Protein AF-A0A4Q5TLK4-F1 (afdb_monomer)

Secondary structure (DSSP, 8-state):
-----PPPTT--SPPPTT------TT--GGG-EEE---EEEEEEEEE--TT-SSPEEEEEEEEEEEEEETT---EEEEEE-TTSSSSEEEE-HHHHHHHHHHHHHHH--

Solvent-accessible surface area (backbone atoms only — not comparable to full-atom values): 6751 Å² total; per-residue (Å²): 134,85,75,77,74,69,79,27,88,86,60,86,66,82,80,57,95,62,45,67,62,88,75,54,75,82,57,51,84,90,68,48,46,43,28,29,75,75,40,80,41,83,44,75,46,69,49,71,53,92,95,49,96,60,58,45,83,42,81,49,51,33,35,38,32,41,37,28,44,67,97,48,89,67,51,34,32,40,40,22,41,84,84,68,82,61,78,62,47,82,27,45,63,70,55,46,52,53,49,52,53,56,54,49,62,66,68,80,107

Radius of gyration: 17.62 Å; Cα contacts (8 Å, |Δi|>4): 159; chains: 1; bounding box: 31×36×52 Å

Structure (mmCIF, N/CA/C/O backbone):
data_AF-A0A4Q5TLK4-F1
#
_entry.id   AF-A0A4Q5TLK4-F1
#
loop_
_atom_site.group_PDB
_atom_site.id
_atom_site.type_symbol
_atom_site.label_atom_id
_atom_site.label_alt_id
_atom_site.label_comp_id
_atom_site.label_asym_id
_atom_site.label_entity_id
_atom_site.label_seq_id
_atom_site.pdbx_PDB_ins_code
_atom_site.Cartn_x
_atom_site.Cartn_y
_atom_site.Cartn_z
_atom_site.occupancy
_atom_site.B_iso_or_equiv
_atom_site.auth_seq_id
_atom_site.auth_comp_id
_atom_site.auth_asym_id
_atom_site.auth_atom_id
_atom_site.pdbx_PDB_model_num
ATOM 1 N N . MET A 1 1 ? -7.543 -16.396 -24.791 1.00 38.81 1 MET A N 1
ATOM 2 C CA . MET A 1 1 ? -6.876 -15.359 -25.601 1.00 38.81 1 MET A CA 1
ATOM 3 C C . MET A 1 1 ? -5.890 -14.696 -24.664 1.00 38.81 1 MET A C 1
ATOM 5 O O . MET A 1 1 ? -6.262 -13.752 -23.983 1.00 38.81 1 MET A O 1
ATOM 9 N N . ASP A 1 2 ? -4.699 -15.279 -24.539 1.00 41.19 2 ASP A N 1
ATOM 10 C CA . ASP A 1 2 ? -3.652 -14.751 -23.665 1.00 41.19 2 ASP A CA 1
ATOM 11 C C . ASP A 1 2 ? -2.995 -13.580 -24.385 1.00 41.19 2 ASP A C 1
ATOM 13 O O . ASP A 1 2 ? -2.154 -13.751 -25.266 1.00 41.19 2 ASP A O 1
ATOM 17 N N . GLY A 1 3 ? -3.465 -12.376 -24.066 1.00 43.22 3 GLY A N 1
ATOM 18 C CA . GLY A 1 3 ? -2.716 -11.166 -24.346 1.00 43.22 3 GLY A CA 1
ATOM 19 C C . GLY A 1 3 ? -1.515 -11.162 -23.417 1.00 43.22 3 GLY A C 1
ATOM 20 O O . GLY A 1 3 ? -1.614 -10.661 -22.300 1.00 43.22 3 GLY A O 1
ATOM 21 N N . ASP A 1 4 ? -0.416 -11.764 -23.861 1.00 51.56 4 ASP A N 1
ATOM 22 C CA . ASP A 1 4 ? 0.901 -11.549 -23.278 1.00 51.56 4 ASP A CA 1
ATOM 23 C C . A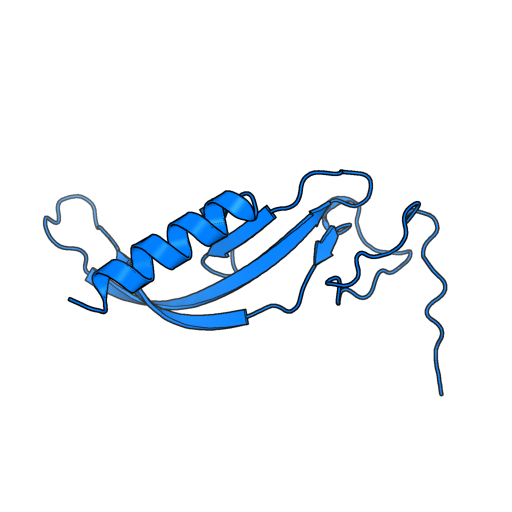SP A 1 4 ? 1.179 -10.048 -23.416 1.00 51.56 4 ASP A C 1
ATOM 25 O O . ASP A 1 4 ? 1.493 -9.545 -24.499 1.00 51.56 4 ASP A O 1
ATOM 29 N N . HIS A 1 5 ? 0.876 -9.289 -22.360 1.00 63.62 5 HIS A N 1
ATOM 30 C CA . HIS A 1 5 ? 1.109 -7.855 -22.340 1.00 63.62 5 HIS A CA 1
ATOM 31 C C . HIS A 1 5 ? 2.623 -7.695 -22.342 1.00 63.62 5 HIS A C 1
ATOM 33 O O . HIS A 1 5 ? 3.273 -7.867 -21.312 1.00 63.62 5 HIS A O 1
ATOM 39 N N . ALA A 1 6 ? 3.183 -7.452 -23.530 1.00 78.81 6 ALA A N 1
ATOM 40 C CA . ALA A 1 6 ? 4.616 -7.323 -23.718 1.00 78.81 6 ALA A CA 1
ATOM 41 C C . ALA A 1 6 ? 5.178 -6.347 -22.678 1.00 78.81 6 ALA A C 1
ATOM 43 O O . ALA A 1 6 ? 4.683 -5.227 -22.538 1.00 78.81 6 ALA A O 1
ATOM 44 N N . ARG A 1 7 ? 6.199 -6.799 -21.940 1.00 86.62 7 ARG A N 1
ATOM 45 C CA . ARG A 1 7 ? 6.833 -6.018 -20.876 1.00 86.62 7 ARG A CA 1
ATOM 46 C C . ARG A 1 7 ? 7.193 -4.615 -21.393 1.00 86.62 7 ARG A C 1
ATOM 48 O O . ARG A 1 7 ? 7.889 -4.533 -22.412 1.00 86.62 7 ARG A O 1
ATOM 55 N N . PRO A 1 8 ? 6.787 -3.536 -20.700 1.00 94.62 8 PRO A N 1
ATOM 56 C CA . PRO A 1 8 ? 7.088 -2.186 -21.150 1.00 94.62 8 PRO A CA 1
ATOM 57 C C . PRO A 1 8 ? 8.591 -1.897 -21.113 1.00 94.62 8 PRO A C 1
ATOM 59 O O . PRO A 1 8 ? 9.337 -2.443 -20.297 1.00 94.62 8 PRO A O 1
ATOM 62 N N . ARG A 1 9 ? 9.050 -1.007 -21.994 1.00 94.19 9 ARG A N 1
ATOM 63 C CA . ARG A 1 9 ? 10.477 -0.707 -22.202 1.00 94.19 9 ARG A CA 1
ATOM 64 C C . ARG A 1 9 ? 11.138 -0.038 -21.006 1.00 94.19 9 ARG A C 1
ATOM 66 O O . ARG A 1 9 ? 12.351 -0.147 -20.861 1.00 94.19 9 ARG A O 1
ATOM 73 N N . TRP A 1 10 ? 10.357 0.644 -20.175 1.00 95.31 10 TRP A N 1
ATOM 74 C CA . TRP A 1 10 ? 10.835 1.288 -18.955 1.00 95.31 10 TRP A CA 1
ATOM 75 C C . TRP A 1 10 ? 11.021 0.303 -17.788 1.00 95.31 10 TRP A C 1
ATOM 77 O O . TRP A 1 10 ? 11.685 0.643 -16.810 1.00 95.31 10 TRP A O 1
ATOM 87 N N . LEU A 1 11 ? 10.460 -0.913 -17.863 1.00 95.75 11 LEU A N 1
ATOM 88 C CA . LEU A 1 11 ? 10.568 -1.913 -16.800 1.00 95.75 11 LEU A CA 1
ATOM 89 C C . LEU A 1 11 ? 11.810 -2.788 -17.011 1.00 95.75 11 LEU A C 1
ATOM 91 O O . LEU A 1 11 ? 11.790 -3.800 -17.718 1.00 95.75 11 LEU A O 1
ATOM 95 N N . HIS A 1 12 ? 12.916 -2.382 -16.390 1.00 93.50 12 HIS A N 1
ATOM 96 C CA . HIS A 1 12 ? 14.221 -3.018 -16.583 1.00 93.50 12 HIS A CA 1
ATOM 97 C C . HIS A 1 12 ? 14.460 -4.245 -15.689 1.00 93.50 12 HIS A C 1
ATOM 99 O O . HIS A 1 12 ? 15.277 -5.097 -16.042 1.00 93.50 12 HIS A O 1
ATOM 105 N N . GLU A 1 13 ? 13.715 -4.397 -14.594 1.00 94.38 13 GLU A N 1
ATOM 106 C CA . GLU A 1 13 ? 13.761 -5.567 -13.709 1.00 94.38 13 GLU A CA 1
ATOM 107 C C . GLU A 1 13 ? 12.582 -6.537 -13.933 1.00 94.38 13 GLU A C 1
ATOM 109 O O . GLU A 1 13 ? 11.566 -6.160 -14.524 1.00 94.38 13 GLU A O 1
ATOM 114 N N . PRO A 1 14 ? 12.674 -7.795 -13.467 1.00 94.06 14 PRO A N 1
ATOM 115 C CA . PRO A 1 14 ? 11.498 -8.645 -13.334 1.00 94.06 14 PRO A CA 1
ATOM 116 C C . PRO A 1 14 ? 10.571 -8.141 -12.219 1.00 94.06 14 PRO A C 1
ATOM 118 O O . PRO A 1 14 ? 11.024 -7.609 -11.199 1.00 94.06 14 PRO A O 1
ATOM 121 N N . CYS A 1 15 ? 9.270 -8.382 -12.379 1.00 95.56 15 CYS A N 1
ATOM 122 C CA . CYS A 1 15 ? 8.307 -8.190 -11.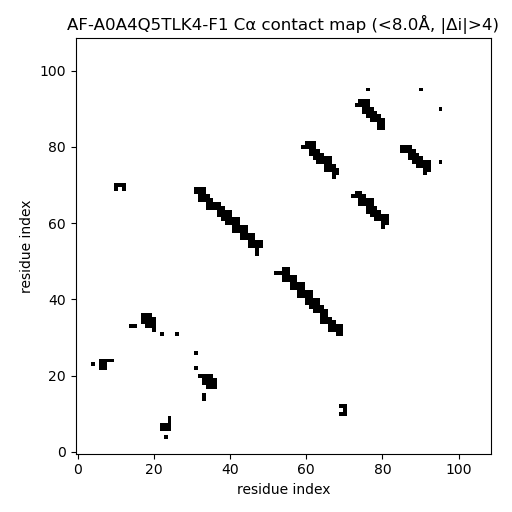301 1.00 95.56 15 CYS A CA 1
ATOM 123 C C . CYS A 1 15 ? 8.664 -9.100 -10.111 1.00 95.56 15 CYS A C 1
ATOM 125 O O . CYS A 1 15 ? 8.915 -10.296 -10.306 1.00 95.56 15 CYS A O 1
ATOM 127 N N . PRO A 1 16 ? 8.685 -8.576 -8.873 1.00 95.75 16 PRO A N 1
ATOM 128 C CA . PRO A 1 16 ? 8.725 -9.409 -7.680 1.00 95.75 16 PRO A CA 1
ATOM 129 C C . PRO A 1 16 ? 7.566 -10.405 -7.674 1.00 95.75 16 PRO A C 1
ATOM 131 O O . PRO A 1 16 ? 6.482 -10.095 -8.159 1.00 95.75 16 PRO A O 1
ATOM 134 N N . SER A 1 17 ? 7.748 -11.566 -7.043 1.00 95.44 17 SER A N 1
ATOM 135 C CA . SER A 1 17 ? 6.711 -12.611 -6.974 1.00 95.44 17 SER A CA 1
ATOM 136 C C . SER A 1 17 ? 5.413 -12.177 -6.287 1.00 95.44 17 SER A C 1
ATOM 138 O O . SER A 1 17 ? 4.398 -12.854 -6.409 1.00 95.44 17 SER A O 1
ATOM 140 N N . TRP A 1 18 ? 5.453 -11.077 -5.536 1.00 96.19 18 TRP A N 1
ATOM 141 C CA . TRP A 1 18 ? 4.300 -10.493 -4.865 1.00 96.19 18 TRP A CA 1
ATOM 142 C C . TRP A 1 18 ? 3.582 -9.428 -5.700 1.00 96.19 18 TRP A C 1
ATOM 144 O O . TRP A 1 18 ? 2.512 -9.003 -5.285 1.00 96.19 18 TRP A O 1
ATOM 154 N N . CYS A 1 19 ? 4.159 -8.969 -6.816 1.00 97.31 19 CYS A N 1
ATOM 155 C CA . CYS A 1 19 ? 3.577 -7.920 -7.649 1.00 97.31 19 CYS A CA 1
ATOM 156 C C . CYS A 1 19 ? 2.378 -8.460 -8.441 1.00 97.31 19 CYS A C 1
ATOM 158 O O . CYS A 1 19 ? 2.470 -9.496 -9.097 1.00 97.31 19 CYS A O 1
ATOM 160 N N . THR A 1 20 ? 1.263 -7.738 -8.380 1.00 96.31 20 THR A N 1
ATOM 161 C CA . THR A 1 20 ? 0.008 -8.015 -9.087 1.00 96.31 20 THR A CA 1
ATOM 162 C C . THR A 1 20 ? -0.392 -6.888 -10.044 1.00 96.31 20 THR A C 1
ATOM 164 O O . THR A 1 20 ? -1.436 -6.981 -10.689 1.00 96.31 20 THR A O 1
ATOM 167 N N . SER A 1 21 ? 0.413 -5.825 -10.147 1.00 93.56 21 SER A N 1
ATOM 168 C CA . SER A 1 21 ? 0.182 -4.715 -11.076 1.00 93.56 21 SER A CA 1
ATOM 169 C C . SER A 1 21 ? 0.255 -5.158 -12.533 1.00 93.56 21 SER A C 1
ATOM 171 O O . SER A 1 21 ? 1.112 -5.949 -12.926 1.00 93.56 21 SER A O 1
ATOM 173 N N . THR A 1 22 ? -0.601 -4.568 -13.369 1.00 93.50 22 THR A N 1
ATOM 174 C CA . THR A 1 22 ? -0.428 -4.613 -14.825 1.00 93.50 22 THR A CA 1
ATOM 175 C C . THR A 1 22 ? 0.392 -3.406 -15.253 1.00 93.50 22 THR A C 1
ATOM 177 O O . THR A 1 22 ? -0.103 -2.288 -15.192 1.00 93.50 22 THR A O 1
ATOM 180 N N . HIS A 1 23 ? 1.625 -3.633 -15.696 1.00 95.00 23 HIS A N 1
ATOM 181 C CA . HIS A 1 23 ? 2.498 -2.570 -16.190 1.00 95.00 23 HIS A CA 1
ATOM 182 C C . HIS A 1 23 ? 2.268 -2.325 -17.679 1.00 95.00 23 HIS A C 1
ATOM 184 O O . HIS A 1 23 ? 2.320 -3.263 -18.481 1.00 95.00 23 HIS A O 1
ATOM 190 N N . ARG A 1 24 ? 2.054 -1.068 -18.060 1.00 94.50 24 ARG A N 1
ATOM 191 C CA . ARG A 1 24 ? 1.791 -0.663 -19.441 1.00 94.50 24 ARG A CA 1
ATOM 192 C C . ARG A 1 24 ? 2.854 0.307 -19.939 1.00 94.50 24 ARG A C 1
ATOM 194 O O . ARG A 1 24 ? 3.474 1.050 -19.184 1.00 94.50 24 ARG A O 1
ATOM 201 N N . GL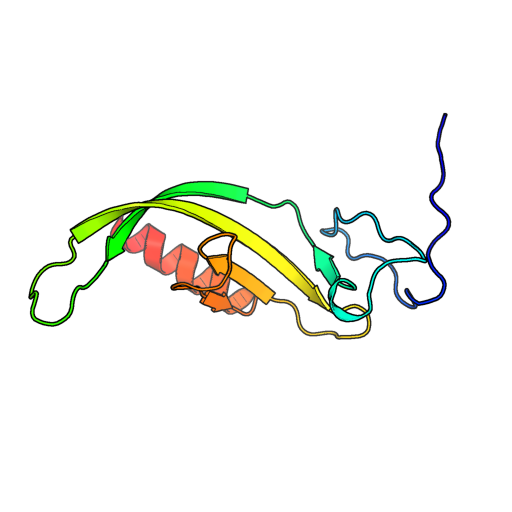U A 1 25 ? 3.085 0.310 -21.249 1.00 94.44 25 GLU A N 1
ATOM 202 C CA . GLU A 1 25 ? 4.067 1.213 -21.867 1.00 94.44 25 GLU A CA 1
ATOM 203 C C . GLU A 1 25 ? 3.716 2.693 -21.626 1.00 94.44 25 GLU A C 1
ATOM 205 O O . GLU A 1 25 ? 4.622 3.516 -21.506 1.00 94.44 25 GLU A O 1
ATOM 210 N N . ASP A 1 26 ? 2.422 3.009 -21.523 1.00 95.00 26 ASP A N 1
ATOM 211 C CA . ASP A 1 26 ? 1.865 4.348 -21.334 1.00 95.00 26 ASP A CA 1
ATOM 212 C C . ASP A 1 26 ? 1.724 4.789 -19.866 1.00 95.00 26 ASP A C 1
ATOM 214 O O . ASP A 1 26 ? 1.286 5.915 -19.629 1.00 95.00 26 ASP A O 1
ATOM 218 N N . ASP A 1 27 ? 2.150 3.969 -18.896 1.00 94.25 27 ASP A N 1
ATOM 219 C CA . ASP A 1 27 ? 2.141 4.350 -17.480 1.00 94.25 27 ASP A CA 1
ATOM 220 C C . ASP A 1 27 ? 2.994 5.612 -17.247 1.00 94.25 27 ASP A C 1
ATOM 222 O O . ASP A 1 27 ? 4.177 5.701 -17.641 1.00 94.25 27 ASP A O 1
ATOM 226 N N . ALA A 1 28 ? 2.388 6.595 -16.576 1.00 95.06 28 ALA A N 1
ATOM 227 C CA . ALA A 1 28 ? 3.056 7.829 -16.195 1.00 95.06 28 ALA A CA 1
ATOM 228 C C . ALA A 1 28 ? 4.226 7.524 -15.239 1.00 95.06 28 ALA A C 1
ATOM 230 O O . ALA A 1 28 ? 4.153 6.563 -14.474 1.00 95.06 28 ALA A O 1
ATOM 231 N N . PRO A 1 29 ? 5.334 8.288 -15.267 1.00 94.44 29 PRO A N 1
ATOM 232 C CA . PRO A 1 29 ? 6.498 8.018 -14.419 1.00 94.44 29 PRO A CA 1
ATOM 233 C C . PRO A 1 29 ? 6.206 7.888 -12.915 1.00 94.44 29 PRO A C 1
ATOM 235 O O . PRO A 1 29 ? 6.919 7.161 -12.221 1.00 94.44 29 PRO A O 1
ATOM 238 N N . GLU A 1 30 ? 5.196 8.592 -12.414 1.00 92.12 30 GLU A N 1
ATOM 239 C CA . GLU A 1 30 ? 4.710 8.534 -11.034 1.00 92.12 30 GLU A CA 1
ATOM 240 C C . GLU A 1 30 ? 3.968 7.233 -10.686 1.00 92.12 30 GLU A C 1
ATOM 242 O O . GLU A 1 30 ? 4.044 6.804 -9.538 1.00 92.12 30 GLU A O 1
ATOM 247 N N . ASP A 1 31 ? 3.351 6.573 -11.669 1.00 92.19 31 ASP A N 1
ATOM 248 C CA . ASP A 1 31 ? 2.565 5.339 -11.503 1.00 92.19 31 ASP A CA 1
ATOM 249 C C . ASP A 1 31 ? 3.406 4.067 -11.727 1.00 92.19 31 ASP A C 1
ATOM 251 O O . ASP A 1 31 ? 2.906 2.941 -11.734 1.00 92.19 31 ASP A O 1
ATOM 255 N N . ARG A 1 32 ? 4.717 4.224 -11.948 1.00 95.56 32 ARG A N 1
ATOM 256 C CA . ARG A 1 32 ? 5.644 3.108 -12.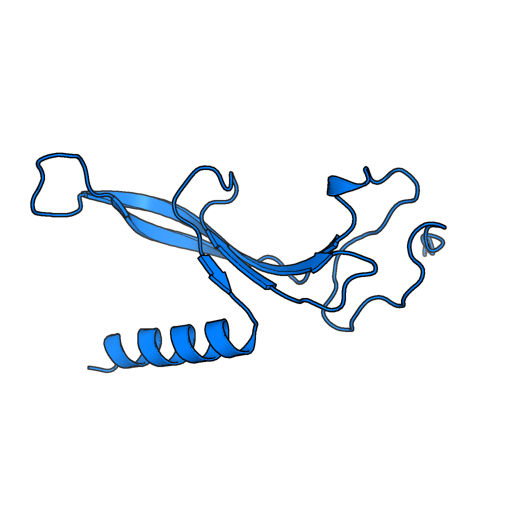183 1.00 95.56 32 ARG A CA 1
ATOM 257 C C . ARG A 1 32 ? 6.099 2.500 -10.867 1.00 95.56 32 ARG A C 1
ATOM 259 O O . ARG A 1 32 ? 7.221 2.726 -10.396 1.00 95.56 32 ARG A O 1
ATOM 266 N N . HIS A 1 33 ? 5.232 1.683 -10.290 1.00 96.12 33 HIS A N 1
ATOM 267 C CA . HIS A 1 33 ? 5.512 0.906 -9.091 1.00 96.12 33 HIS A CA 1
ATOM 268 C C . HIS A 1 33 ? 5.015 -0.529 -9.221 1.00 96.12 33 HIS A C 1
ATOM 270 O O . HIS A 1 33 ? 3.977 -0.820 -9.812 1.00 96.12 33 HIS A O 1
ATOM 276 N N . HIS A 1 34 ? 5.760 -1.444 -8.611 1.00 97.38 34 HIS A N 1
ATOM 277 C CA . HIS A 1 34 ? 5.261 -2.767 -8.270 1.00 97.38 34 HIS A CA 1
ATOM 278 C C . HIS A 1 34 ? 4.281 -2.619 -7.113 1.00 97.38 34 HIS A C 1
ATOM 280 O O . HIS A 1 34 ? 4.619 -2.013 -6.093 1.00 97.38 34 HIS A O 1
ATOM 286 N N . GLU A 1 35 ? 3.098 -3.202 -7.248 1.00 96.88 35 GLU A N 1
ATOM 287 C CA . GLU A 1 35 ? 2.068 -3.217 -6.215 1.00 96.88 35 GLU A CA 1
ATOM 288 C C . GLU A 1 35 ? 1.660 -4.657 -5.933 1.00 96.88 35 GLU A C 1
ATOM 290 O O . GLU A 1 35 ? 1.466 -5.443 -6.859 1.00 96.88 35 GLU A O 1
ATOM 295 N N . GLY A 1 36 ? 1.577 -5.028 -4.657 1.00 97.44 36 GLY A N 1
ATOM 296 C CA . GLY A 1 36 ? 1.000 -6.307 -4.260 1.00 97.44 36 GLY A CA 1
ATOM 297 C C . GLY A 1 36 ? -0.522 -6.272 -4.247 1.00 97.44 36 GLY A C 1
ATOM 298 O O . GLY A 1 36 ? -1.130 -5.246 -4.528 1.00 97.44 36 GLY A O 1
ATOM 299 N N . THR A 1 37 ? -1.145 -7.382 -3.856 1.00 97.06 37 THR A N 1
ATOM 300 C CA . THR A 1 37 ? -2.604 -7.437 -3.718 1.00 97.06 37 THR A CA 1
ATOM 301 C C . THR A 1 37 ? -3.092 -6.362 -2.736 1.00 97.06 37 THR A C 1
ATOM 303 O O . THR A 1 37 ? -2.713 -6.410 -1.560 1.00 97.06 37 THR A O 1
ATOM 306 N N . PRO A 1 38 ? -3.935 -5.409 -3.170 1.00 95.69 38 PRO A N 1
ATOM 307 C CA . PRO A 1 38 ? -4.476 -4.399 -2.277 1.00 95.69 38 PRO A CA 1
ATOM 308 C C . PRO A 1 38 ? -5.532 -5.018 -1.357 1.00 95.69 38 PRO A C 1
ATOM 310 O O . PRO A 1 38 ? -6.433 -5.735 -1.801 1.00 95.69 38 PRO A O 1
ATOM 313 N N . HIS A 1 39 ? -5.447 -4.713 -0.065 1.00 96.56 39 HIS A N 1
ATOM 314 C CA . HIS A 1 39 ? -6.456 -5.086 0.920 1.00 96.56 39 HIS A CA 1
ATOM 315 C C . HIS A 1 39 ? -7.195 -3.841 1.402 1.00 96.56 39 HIS A C 1
ATOM 317 O O . HIS A 1 39 ? -6.609 -3.000 2.079 1.00 96.56 39 HIS A O 1
ATOM 323 N N . TYR A 1 40 ? -8.484 -3.746 1.080 1.00 95.56 40 TYR A N 1
ATOM 324 C CA . TYR A 1 40 ? -9.375 -2.707 1.594 1.00 95.56 40 TYR A CA 1
ATOM 325 C C . TYR A 1 40 ? -10.092 -3.229 2.837 1.00 95.56 40 TYR A C 1
ATOM 327 O O . TYR A 1 40 ? -10.793 -4.240 2.782 1.00 95.56 40 TYR A O 1
ATOM 335 N N . LEU A 1 41 ? -9.874 -2.563 3.966 1.00 95.25 41 LEU A N 1
ATOM 336 C CA . LEU A 1 41 ? -10.365 -2.975 5.273 1.00 95.25 41 LEU A CA 1
ATOM 337 C C . LEU A 1 41 ? -11.326 -1.914 5.818 1.00 95.25 41 LEU A C 1
ATOM 339 O O . LEU A 1 41 ? -10.863 -0.814 6.132 1.00 95.25 41 LEU A O 1
ATOM 343 N N . PRO A 1 42 ? -12.623 -2.224 5.994 1.00 95.50 42 PRO A N 1
ATOM 344 C CA . PRO A 1 42 ? -13.534 -1.315 6.672 1.00 95.50 42 PRO A CA 1
ATOM 345 C C . PRO A 1 42 ? -13.150 -1.217 8.148 1.00 95.50 42 PRO A C 1
ATOM 347 O O . PRO A 1 42 ? -13.045 -2.226 8.850 1.00 95.50 42 PRO A O 1
ATOM 350 N N . VAL A 1 43 ? -12.935 0.003 8.635 1.00 93.81 43 VAL A N 1
ATOM 351 C CA . VAL A 1 43 ? -12.493 0.269 10.008 1.00 93.81 43 VAL A CA 1
ATOM 352 C C . VAL A 1 43 ? -13.224 1.456 10.627 1.00 93.81 43 VAL A C 1
ATOM 354 O O . VAL A 1 43 ? -13.802 2.305 9.948 1.00 93.81 43 VAL A O 1
ATOM 357 N N . VAL A 1 44 ? -13.133 1.550 11.954 1.00 93.31 44 VAL A N 1
ATOM 358 C CA . VAL A 1 44 ? -13.495 2.752 12.707 1.00 93.31 44 VAL A CA 1
ATOM 359 C C . VAL A 1 44 ? -12.217 3.374 13.257 1.00 93.31 44 VAL A C 1
ATOM 361 O O . VAL A 1 44 ? -11.575 2.805 14.139 1.00 93.31 44 VAL A O 1
ATOM 364 N N . ILE A 1 45 ? -11.846 4.545 12.743 1.00 89.62 45 ILE A N 1
ATOM 365 C CA . ILE A 1 45 ? -10.677 5.303 13.203 1.00 89.62 45 ILE A CA 1
ATOM 366 C C . ILE A 1 45 ? -11.079 6.379 14.211 1.00 89.62 45 ILE A C 1
ATOM 368 O O . ILE A 1 45 ? -12.193 6.904 14.187 1.00 89.62 45 ILE A O 1
ATOM 372 N N . GLY A 1 46 ? -10.153 6.726 15.104 1.00 88.81 46 GLY A N 1
ATOM 373 C CA . GLY A 1 46 ? -10.326 7.815 16.057 1.00 88.81 46 GLY A CA 1
ATOM 374 C C . GLY A 1 46 ? -9.743 9.125 15.534 1.00 88.81 46 GLY A C 1
ATOM 375 O O . GLY A 1 46 ? -8.531 9.321 15.593 1.00 88.81 46 GLY A O 1
ATOM 376 N N . VAL A 1 47 ? -10.588 10.055 15.093 1.00 85.75 47 VAL A N 1
ATOM 377 C CA . VAL A 1 47 ? -10.150 11.377 14.620 1.00 85.75 47 VAL A CA 1
ATOM 378 C C . VAL A 1 47 ? -10.118 12.356 15.790 1.00 85.75 47 VAL A C 1
ATOM 380 O O . VAL A 1 47 ? -11.094 12.507 16.529 1.00 85.75 47 VAL A O 1
ATOM 383 N N . ARG A 1 48 ? -8.978 13.025 15.988 1.00 81.62 48 ARG A N 1
ATOM 384 C CA . ARG A 1 48 ? -8.834 14.075 17.003 1.00 81.62 48 ARG A CA 1
ATOM 385 C C . ARG A 1 48 ? -9.140 15.433 16.387 1.00 81.62 48 ARG A C 1
ATOM 387 O O . ARG A 1 48 ? -8.384 15.925 15.557 1.00 81.62 48 ARG A O 1
ATOM 394 N N . GLU A 1 49 ? -10.229 16.043 16.830 1.00 79.44 49 GLU A N 1
ATOM 395 C CA . GLU A 1 49 ? -10.516 17.453 16.566 1.00 79.44 49 GLU A CA 1
ATOM 396 C C . GLU A 1 49 ? -9.697 18.334 17.517 1.00 79.44 49 GLU A C 1
ATOM 398 O O . GLU A 1 49 ? -9.461 17.966 18.675 1.00 79.44 49 GLU A O 1
ATOM 403 N N . GLN A 1 50 ? -9.267 19.508 17.045 1.00 80.31 50 GLN A N 1
ATOM 404 C CA . GLN A 1 50 ? -8.582 20.475 17.904 1.00 80.31 50 GLN A CA 1
ATOM 405 C C . GLN A 1 50 ? -9.472 20.836 19.103 1.00 80.31 50 GLN A C 1
ATOM 407 O O . GLN A 1 50 ? -10.650 21.143 18.945 1.00 80.31 50 GLN A O 1
ATOM 412 N N . GLY A 1 51 ? -8.904 20.778 20.310 1.00 79.50 51 GLY A N 1
ATOM 413 C CA . GLY A 1 51 ? -9.621 21.074 21.554 1.00 79.50 51 GLY A CA 1
ATOM 414 C C . GLY A 1 51 ? -10.419 19.909 22.155 1.00 79.50 51 GLY A C 1
ATOM 415 O O . GLY A 1 51 ? -10.957 20.067 23.247 1.00 79.50 51 GLY A O 1
ATOM 416 N N . SER A 1 52 ? -10.468 18.731 21.516 1.00 79.69 52 SER A N 1
ATOM 417 C CA . SER A 1 52 ? -11.103 17.543 22.104 1.00 79.69 52 SER A CA 1
ATOM 418 C C . SER A 1 52 ? -10.097 16.622 22.801 1.00 79.69 52 SER A C 1
ATOM 420 O O . SER A 1 52 ? -9.103 16.187 22.216 1.00 79.69 52 SER A O 1
ATOM 422 N N . ALA A 1 53 ? -10.402 16.230 24.042 1.00 79.31 53 ALA A N 1
ATOM 423 C CA . ALA A 1 53 ? -9.620 15.235 24.779 1.00 79.31 53 ALA A CA 1
ATOM 424 C C . ALA A 1 53 ? -9.802 13.803 24.230 1.00 79.31 53 ALA A C 1
ATOM 426 O O . ALA A 1 53 ? -8.892 12.973 24.334 1.00 79.31 53 ALA A O 1
ATOM 427 N N . ARG A 1 54 ? -10.964 13.505 23.628 1.00 85.12 54 ARG A N 1
ATOM 428 C CA . ARG A 1 54 ? -11.328 12.165 23.140 1.00 85.12 54 ARG A CA 1
ATOM 429 C C . ARG A 1 54 ? -11.421 12.134 21.610 1.00 85.12 54 ARG A C 1
ATOM 431 O O . AR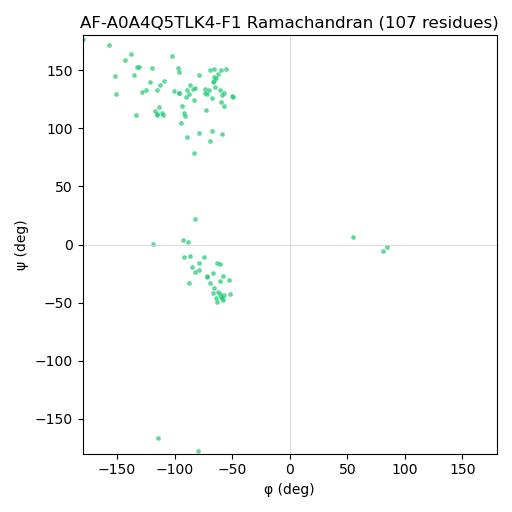G A 1 54 ? -11.993 13.061 21.032 1.00 85.12 54 ARG A O 1
ATOM 438 N N . PRO A 1 55 ? -10.889 11.091 20.950 1.00 86.75 55 PRO A N 1
ATOM 439 C CA . PRO A 1 55 ? -11.092 10.912 19.519 1.00 86.75 55 PRO A CA 1
ATOM 440 C C . PRO A 1 55 ? -12.573 10.638 19.218 1.00 86.75 55 PRO A C 1
ATOM 442 O O . PRO A 1 55 ? -13.229 9.907 19.963 1.00 86.75 55 PRO A O 1
ATOM 445 N N . ARG A 1 56 ? -13.093 11.212 18.129 1.00 89.38 56 ARG A N 1
ATOM 446 C CA . ARG A 1 56 ? -14.414 10.863 17.591 1.00 89.38 56 ARG A CA 1
ATOM 447 C C . ARG A 1 56 ? -14.277 9.670 16.638 1.00 89.38 56 ARG A C 1
ATOM 449 O O . ARG A 1 56 ? -13.337 9.666 15.842 1.00 89.38 56 ARG A O 1
ATOM 456 N N . PRO A 1 57 ? -15.179 8.677 16.697 1.00 91.69 57 PRO A N 1
ATOM 457 C CA . PRO A 1 57 ? -15.161 7.568 15.757 1.00 91.69 57 PRO A CA 1
ATOM 458 C C . PRO A 1 57 ? -15.579 8.054 14.362 1.00 91.69 57 PRO A C 1
ATOM 460 O O . PRO A 1 57 ? -16.590 8.740 14.215 1.00 91.69 57 PRO A O 1
ATOM 463 N N . GLN A 1 58 ? -14.819 7.674 13.341 1.00 90.31 58 GLN A N 1
ATOM 464 C CA . GLN A 1 58 ? -15.150 7.869 11.932 1.00 90.31 58 GLN A CA 1
ATOM 465 C C . GLN A 1 58 ? -15.013 6.524 11.217 1.00 90.31 58 GLN A C 1
ATOM 467 O O . GLN A 1 58 ? -14.005 5.841 11.383 1.00 90.31 58 GLN A O 1
ATOM 472 N N . THR A 1 59 ? -16.019 6.144 10.427 1.00 92.50 59 THR A N 1
ATOM 473 C CA . THR A 1 59 ? -15.930 4.954 9.566 1.00 92.50 59 THR A CA 1
ATOM 474 C C . THR A 1 59 ? -15.197 5.321 8.282 1.00 92.50 59 THR A C 1
ATOM 476 O O . THR A 1 59 ? -15.474 6.373 7.703 1.00 92.50 59 THR A O 1
ATOM 479 N N . THR A 1 60 ? -14.257 4.483 7.862 1.00 91.50 60 THR A N 1
ATOM 480 C CA . THR A 1 60 ? -13.524 4.625 6.597 1.00 91.50 60 THR A CA 1
ATOM 481 C C . THR A 1 60 ? -12.976 3.263 6.165 1.00 91.50 60 THR A C 1
ATOM 483 O O . THR A 1 60 ? -13.012 2.314 6.950 1.00 91.50 60 THR A O 1
ATOM 486 N N . ASP A 1 61 ? -12.439 3.181 4.952 1.00 93.00 61 ASP A N 1
ATOM 487 C CA . ASP A 1 61 ? -11.671 2.025 4.492 1.00 93.00 61 ASP A CA 1
ATOM 488 C C . ASP A 1 61 ? -10.176 2.341 4.578 1.00 93.00 61 ASP A C 1
ATOM 490 O O . ASP A 1 61 ? -9.728 3.389 4.110 1.00 93.00 61 ASP A O 1
ATOM 494 N N . LEU A 1 62 ? -9.386 1.433 5.152 1.00 94.31 62 LEU A N 1
ATOM 495 C CA . LEU A 1 62 ? -7.931 1.479 5.029 1.00 94.31 62 LEU A CA 1
ATOM 496 C C . LEU A 1 62 ? -7.481 0.568 3.898 1.00 94.31 62 LEU A C 1
ATOM 498 O O . LEU A 1 62 ? -7.831 -0.609 3.860 1.00 94.31 62 LEU A O 1
ATOM 502 N N . LEU A 1 63 ? -6.651 1.110 3.016 1.00 95.38 63 LEU A N 1
ATOM 503 C CA . LEU A 1 63 ? -5.853 0.351 2.074 1.00 95.38 63 LEU A CA 1
ATOM 504 C C . LEU A 1 63 ? -4.575 -0.116 2.774 1.00 95.38 63 LEU A C 1
ATOM 506 O O . LEU A 1 63 ? -3.807 0.697 3.294 1.00 95.38 63 LEU A O 1
ATOM 510 N N . VAL A 1 64 ? -4.342 -1.425 2.745 1.00 96.88 64 VAL A N 1
ATOM 511 C CA . VAL A 1 64 ? -3.070 -2.053 3.101 1.00 96.88 64 VAL A CA 1
ATOM 512 C C . VAL A 1 64 ? -2.482 -2.685 1.853 1.00 96.88 64 VAL A C 1
ATOM 514 O O . VAL A 1 64 ? -3.086 -3.584 1.267 1.00 96.88 64 VAL A O 1
ATOM 517 N N . VAL A 1 65 ? -1.305 -2.224 1.440 1.00 97.19 65 VAL A N 1
ATOM 518 C CA . VAL A 1 65 ? -0.668 -2.712 0.214 1.00 97.19 65 VAL A CA 1
ATOM 519 C C . VAL A 1 65 ? 0.850 -2.613 0.297 1.00 97.19 65 VAL A C 1
ATOM 521 O O . VAL A 1 65 ? 1.395 -1.693 0.907 1.00 97.19 65 VAL A O 1
ATOM 524 N N . ARG A 1 66 ? 1.548 -3.582 -0.300 1.00 97.62 66 ARG A N 1
ATOM 525 C CA . ARG A 1 66 ? 3.003 -3.523 -0.474 1.00 97.62 66 ARG A CA 1
ATOM 526 C C . ARG A 1 66 ? 3.315 -2.825 -1.789 1.00 97.62 66 ARG A C 1
ATOM 528 O O . ARG A 1 66 ? 2.733 -3.184 -2.808 1.00 97.62 66 ARG A O 1
ATOM 535 N N . THR A 1 67 ? 4.239 -1.877 -1.766 1.00 97.12 67 THR A N 1
ATOM 536 C CA . THR A 1 67 ? 4.652 -1.108 -2.939 1.00 97.12 67 THR A CA 1
ATOM 537 C C . THR A 1 67 ? 6.173 -1.092 -3.063 1.00 97.12 67 THR A C 1
ATOM 539 O O . THR A 1 67 ? 6.896 -1.226 -2.073 1.00 97.12 67 THR A O 1
ATOM 542 N N . ARG A 1 68 ? 6.674 -0.947 -4.287 1.00 97.44 68 ARG A N 1
ATOM 543 C CA . ARG A 1 68 ? 8.084 -0.664 -4.575 1.00 97.44 68 ARG A CA 1
ATOM 544 C C . ARG A 1 68 ? 8.171 0.105 -5.876 1.00 97.44 68 ARG A C 1
ATOM 546 O O . ARG A 1 68 ? 7.614 -0.346 -6.874 1.00 97.44 68 ARG A O 1
ATOM 553 N N . ARG A 1 69 ? 8.891 1.219 -5.902 1.00 96.38 69 ARG A N 1
ATOM 554 C CA . ARG A 1 69 ? 9.092 1.959 -7.148 1.00 96.38 69 ARG A CA 1
ATOM 555 C C . ARG A 1 69 ? 9.944 1.144 -8.122 1.00 96.38 69 ARG A C 1
ATOM 557 O O . ARG A 1 69 ? 10.874 0.453 -7.710 1.00 96.38 69 ARG A O 1
ATOM 564 N N . CYS A 1 70 ? 9.601 1.164 -9.407 1.00 96.31 70 C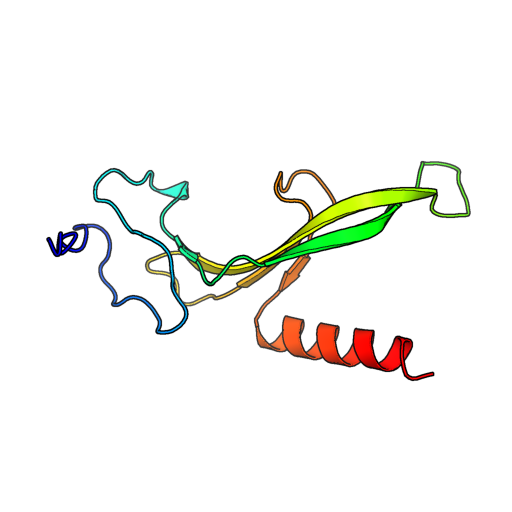YS A N 1
ATOM 565 C CA . CYS A 1 70 ? 10.386 0.436 -10.401 1.00 96.31 70 CYS A CA 1
ATOM 566 C C . CYS A 1 70 ? 11.792 1.044 -10.511 1.00 96.31 70 CYS A C 1
ATOM 568 O O . CYS A 1 70 ? 11.944 2.264 -10.551 1.00 96.31 70 CYS A O 1
ATOM 570 N N . GLY A 1 71 ? 12.816 0.196 -10.552 1.00 94.62 71 GLY A N 1
ATOM 571 C CA . GLY A 1 71 ? 14.223 0.598 -10.527 1.00 94.62 71 GLY A CA 1
ATOM 572 C C . GLY A 1 71 ? 14.781 0.918 -9.136 1.00 94.62 71 GLY A C 1
ATOM 573 O O . GLY A 1 71 ? 15.986 1.136 -9.016 1.00 94.62 71 GLY A O 1
ATOM 574 N N . GLU A 1 72 ? 13.951 0.914 -8.089 1.00 94.94 72 GLU A N 1
ATOM 575 C CA . GLU A 1 72 ? 14.373 1.166 -6.709 1.00 94.94 72 GLU A CA 1
ATOM 576 C C . GLU A 1 72 ? 14.305 -0.126 -5.874 1.00 94.94 72 GLU A C 1
ATOM 578 O O . GLU A 1 72 ? 13.384 -0.936 -6.038 1.00 94.94 72 GLU A O 1
ATOM 583 N N . PRO A 1 73 ? 15.284 -0.370 -4.985 1.00 93.69 73 PRO A N 1
ATOM 584 C CA . PRO A 1 73 ? 15.275 -1.548 -4.125 1.00 93.69 73 PRO A CA 1
ATOM 585 C C . PRO A 1 73 ? 14.330 -1.412 -2.921 1.00 93.69 73 PRO A C 1
ATOM 587 O O . PRO A 1 73 ? 13.928 -2.434 -2.361 1.00 93.69 73 PRO A O 1
ATOM 590 N N . GLU A 1 74 ? 13.984 -0.191 -2.503 1.00 96.25 74 GLU A N 1
ATOM 591 C CA . GLU A 1 74 ? 13.214 0.067 -1.286 1.00 96.25 74 GLU A CA 1
ATOM 592 C C . GLU A 1 74 ? 11.743 -0.314 -1.427 1.00 96.25 74 GLU A C 1
ATOM 594 O O . GLU A 1 74 ? 10.967 0.292 -2.167 1.00 96.25 74 GLU A O 1
ATOM 599 N N . GLU A 1 75 ? 11.338 -1.297 -0.633 1.00 97.12 75 GLU A N 1
ATOM 600 C CA . GLU A 1 75 ? 9.952 -1.713 -0.518 1.00 97.12 75 GLU A CA 1
ATOM 601 C C . GLU A 1 75 ? 9.262 -1.058 0.673 1.00 97.12 75 GLU A C 1
ATOM 603 O O . GLU A 1 75 ? 9.846 -0.865 1.744 1.00 97.12 75 GLU A O 1
ATOM 608 N N . TRP A 1 76 ? 7.969 -0.824 0.504 1.00 97.69 76 TRP A N 1
ATOM 609 C CA . TRP A 1 76 ? 7.118 -0.178 1.483 1.00 97.69 76 TRP A CA 1
ATOM 610 C C . TRP A 1 76 ? 5.828 -0.965 1.676 1.00 97.69 76 TRP A C 1
ATOM 612 O O . TRP A 1 76 ? 5.351 -1.663 0.788 1.00 97.69 76 TRP A O 1
ATOM 622 N N . VAL A 1 77 ? 5.248 -0.846 2.859 1.00 98.06 77 VAL A N 1
ATOM 623 C CA . VAL A 1 77 ? 3.886 -1.247 3.180 1.00 98.06 77 VAL A CA 1
ATOM 624 C C . VAL A 1 77 ? 3.143 0.031 3.518 1.00 98.06 77 VAL A C 1
ATOM 626 O O . VAL A 1 77 ? 3.450 0.693 4.512 1.00 98.06 77 VAL A O 1
ATOM 629 N N . PHE A 1 78 ? 2.196 0.383 2.662 1.00 96.38 78 PHE A N 1
ATOM 630 C CA . PHE A 1 78 ? 1.277 1.482 2.883 1.00 96.38 78 PHE A CA 1
ATOM 631 C C . PHE A 1 78 ? 0.102 0.993 3.729 1.00 96.38 78 PHE A C 1
ATOM 633 O O . PHE A 1 78 ? -0.452 -0.073 3.461 1.00 96.38 78 PHE A O 1
ATOM 640 N N . VAL A 1 79 ? -0.266 1.775 4.742 1.00 95.75 79 VAL A N 1
ATOM 641 C CA . VAL A 1 79 ? -1.490 1.615 5.533 1.00 95.75 79 VAL A CA 1
ATOM 642 C C . VAL A 1 79 ? -2.131 2.985 5.670 1.00 95.75 79 VAL A C 1
ATOM 644 O O . VAL A 1 79 ? -1.595 3.844 6.366 1.00 95.75 79 VAL A O 1
ATOM 647 N N . GLY A 1 80 ? -3.273 3.212 5.041 1.00 94.00 80 GLY A N 1
ATOM 648 C CA . GLY A 1 80 ? -3.915 4.521 5.098 1.00 94.00 80 GLY A CA 1
ATOM 649 C C . GLY A 1 80 ? -5.210 4.573 4.315 1.00 94.00 80 GLY A C 1
ATOM 650 O O . GLY A 1 80 ? -5.600 3.604 3.670 1.00 94.00 80 GLY A O 1
ATOM 651 N N . GLU A 1 81 ? -5.879 5.717 4.369 1.00 90.44 81 GLU A N 1
ATOM 652 C CA . GLU A 1 81 ? -7.046 5.959 3.520 1.00 90.44 81 GLU A CA 1
ATOM 653 C C . GLU A 1 81 ? -6.614 6.003 2.035 1.00 90.44 81 GLU A C 1
ATOM 655 O O . GLU A 1 81 ? -5.525 6.510 1.740 1.00 90.44 81 GLU A O 1
ATOM 660 N N . PRO A 1 82 ? -7.430 5.497 1.086 1.00 82.62 82 PRO A N 1
ATOM 661 C CA . PRO A 1 82 ? -7.057 5.403 -0.329 1.00 82.62 82 PRO A CA 1
ATOM 662 C C . PRO A 1 82 ? -6.683 6.737 -0.983 1.00 82.62 82 PRO A C 1
ATOM 664 O O . PRO A 1 82 ? -5.902 6.754 -1.928 1.00 82.62 82 PRO A O 1
ATOM 667 N N . ASP A 1 83 ? -7.221 7.857 -0.489 1.00 80.12 83 ASP A N 1
ATOM 668 C CA . ASP A 1 83 ? -6.918 9.190 -1.022 1.00 80.12 83 ASP A CA 1
ATOM 669 C C . ASP A 1 83 ? -5.520 9.709 -0.637 1.00 80.12 83 ASP A C 1
ATOM 671 O O . ASP A 1 83 ? -5.089 10.728 -1.175 1.00 80.12 83 ASP A O 1
ATOM 675 N N . GLN A 1 84 ? -4.825 9.030 0.288 1.00 73.44 84 GLN A N 1
ATOM 676 C CA . GLN A 1 84 ? -3.504 9.368 0.839 1.00 73.44 84 GL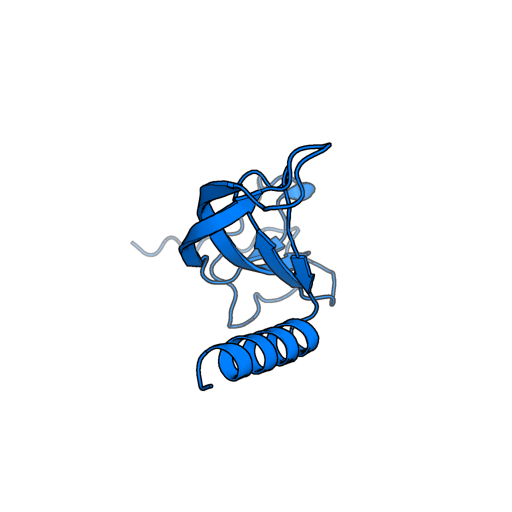N A CA 1
ATOM 677 C C . GLN A 1 84 ? -3.370 10.782 1.441 1.00 73.44 84 GLN A C 1
ATOM 679 O O . GLN A 1 84 ? -2.283 11.185 1.856 1.00 73.44 84 GLN A O 1
ATOM 684 N N . ARG A 1 85 ? -4.459 11.554 1.547 1.00 70.62 85 ARG A N 1
ATOM 685 C CA . ARG A 1 85 ? -4.453 12.942 2.053 1.00 70.62 85 ARG A CA 1
ATOM 686 C C . ARG A 1 85 ? -4.574 13.021 3.568 1.00 70.62 85 ARG A C 1
ATOM 688 O O . ARG A 1 85 ? -4.448 14.100 4.148 1.00 70.62 85 ARG A O 1
ATOM 695 N N . ARG A 1 86 ? -4.867 11.890 4.201 1.00 73.81 86 ARG A N 1
ATOM 696 C CA . ARG A 1 86 ? -5.133 11.764 5.633 1.00 73.81 86 ARG A CA 1
ATOM 697 C C . ARG A 1 86 ? -4.046 10.937 6.318 1.00 73.81 86 ARG A C 1
ATOM 699 O O . ARG A 1 86 ? -2.959 10.740 5.775 1.00 73.81 86 ARG A O 1
ATOM 706 N N . GLN A 1 87 ? -4.310 10.516 7.554 1.00 74.25 87 GLN A N 1
ATOM 707 C CA . GLN A 1 87 ? -3.359 9.744 8.350 1.00 74.25 87 GLN A CA 1
ATOM 708 C C . GLN A 1 87 ? -3.016 8.435 7.637 1.00 74.25 87 GLN A C 1
ATOM 710 O O . GLN A 1 87 ? -3.892 7.625 7.344 1.00 74.25 87 GLN A O 1
ATOM 715 N N . HIS A 1 88 ? -1.730 8.237 7.381 1.00 90.44 88 HIS A N 1
ATOM 716 C CA . HIS A 1 88 ? -1.212 7.015 6.795 1.00 90.44 88 HIS A CA 1
ATOM 717 C C . HIS A 1 88 ? 0.143 6.668 7.411 1.00 90.44 88 HIS A C 1
ATOM 719 O O . HIS A 1 88 ? 0.840 7.518 7.971 1.00 90.44 88 HIS A O 1
ATOM 725 N N . LEU A 1 89 ? 0.503 5.398 7.305 1.00 94.19 89 LEU A N 1
ATOM 726 C CA . LEU A 1 89 ? 1.814 4.868 7.624 1.00 94.19 89 LEU A CA 1
ATOM 727 C C . LEU A 1 89 ? 2.433 4.343 6.333 1.00 94.19 89 LEU A C 1
ATOM 729 O O . LEU A 1 89 ? 1.798 3.595 5.593 1.00 94.19 89 LEU A O 1
ATOM 733 N N . VAL A 1 90 ? 3.690 4.704 6.098 1.00 95.75 90 VAL A N 1
ATOM 734 C CA . VAL A 1 90 ? 4.538 4.072 5.085 1.00 95.75 90 VAL A CA 1
ATOM 735 C C . VAL A 1 90 ? 5.669 3.393 5.837 1.00 95.75 90 VAL A C 1
ATOM 737 O O . VAL A 1 90 ? 6.475 4.050 6.494 1.00 95.75 90 VAL A O 1
ATOM 740 N N . LEU A 1 91 ? 5.678 2.064 5.828 1.00 97.88 91 LEU A N 1
ATOM 741 C CA . LEU A 1 91 ? 6.566 1.265 6.667 1.00 97.88 91 LEU A CA 1
ATOM 742 C C . LEU A 1 91 ? 7.439 0.365 5.807 1.00 97.88 91 LEU A C 1
ATOM 744 O O . LEU A 1 91 ? 6.946 -0.272 4.886 1.00 97.88 91 LEU A O 1
ATOM 748 N N . ALA A 1 92 ? 8.711 0.210 6.160 1.00 97.94 92 ALA A N 1
ATOM 749 C CA . ALA A 1 92 ? 9.487 -0.913 5.640 1.00 97.94 92 ALA A CA 1
ATOM 750 C C . ALA A 1 92 ? 8.821 -2.252 6.048 1.00 97.94 92 ALA A C 1
ATOM 752 O O . ALA A 1 92 ? 8.231 -2.318 7.136 1.00 97.94 92 ALA A O 1
ATOM 753 N N . PRO A 1 93 ? 8.949 -3.340 5.261 1.00 97.12 93 PRO A N 1
A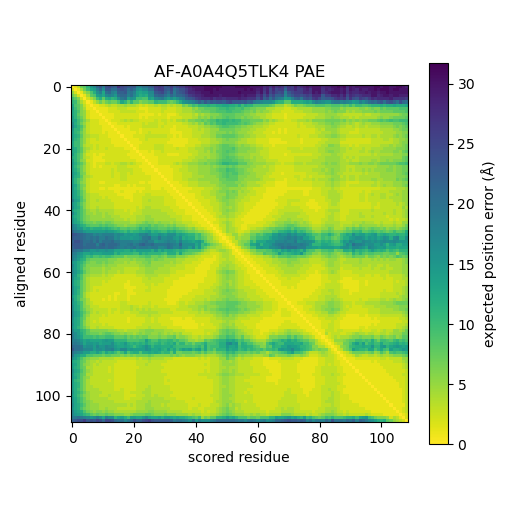TOM 754 C CA . PRO A 1 93 ? 8.295 -4.620 5.546 1.00 97.12 93 PRO A CA 1
ATOM 755 C C . PRO A 1 93 ? 8.544 -5.161 6.961 1.00 97.12 93 PRO A C 1
ATOM 757 O O . PRO A 1 93 ? 7.607 -5.586 7.638 1.00 97.12 93 PRO A O 1
ATOM 760 N N . ASP A 1 94 ? 9.778 -5.087 7.464 1.00 98.00 94 ASP A N 1
ATOM 761 C CA . ASP A 1 94 ? 10.095 -5.555 8.821 1.00 98.00 94 ASP A CA 1
ATOM 762 C C . ASP A 1 94 ? 9.481 -4.672 9.911 1.00 98.00 94 ASP A C 1
ATOM 764 O O . ASP A 1 94 ? 9.076 -5.163 10.967 1.00 98.00 94 ASP A O 1
ATOM 768 N N . SER A 1 95 ? 9.367 -3.366 9.661 1.00 98.31 95 SER A N 1
ATOM 769 C CA . SER A 1 95 ? 8.652 -2.450 10.552 1.00 98.31 95 SER A CA 1
ATOM 770 C C . SER A 1 95 ? 7.156 -2.759 10.568 1.00 98.31 95 SER A C 1
ATOM 772 O O . SER A 1 95 ? 6.569 -2.810 11.647 1.00 98.31 95 SER A O 1
ATOM 774 N N . ALA A 1 96 ? 6.554 -3.043 9.409 1.00 97.81 96 ALA A N 1
ATOM 775 C CA . ALA A 1 96 ? 5.155 -3.451 9.311 1.00 97.81 96 ALA A CA 1
ATOM 776 C C . ALA A 1 96 ? 4.881 -4.747 10.092 1.00 97.81 96 ALA A C 1
ATOM 778 O O . ALA A 1 96 ? 3.911 -4.810 10.844 1.00 97.81 96 ALA A O 1
ATOM 779 N N . ARG A 1 97 ? 5.778 -5.743 10.010 1.00 97.75 97 ARG A N 1
ATOM 780 C CA . ARG A 1 97 ? 5.692 -6.973 10.823 1.00 97.75 97 ARG A CA 1
ATOM 781 C C . ARG A 1 97 ? 5.695 -6.670 12.321 1.00 97.75 97 ARG A C 1
ATOM 783 O O . ARG A 1 97 ? 4.835 -7.169 13.039 1.00 97.75 97 ARG A O 1
ATOM 790 N N . ARG A 1 98 ? 6.621 -5.825 12.793 1.00 98.25 98 ARG A N 1
ATOM 791 C CA . ARG A 1 98 ? 6.690 -5.442 14.216 1.00 98.25 98 ARG A CA 1
ATOM 792 C C . ARG A 1 98 ? 5.430 -4.713 14.679 1.00 98.25 98 ARG A C 1
ATOM 794 O O . ARG A 1 98 ? 4.945 -4.993 15.772 1.00 98.25 98 ARG A O 1
ATOM 801 N N . VAL A 1 99 ? 4.888 -3.814 13.855 1.00 97.56 99 VAL A N 1
ATOM 802 C CA . VAL A 1 99 ? 3.627 -3.118 14.152 1.00 97.56 99 VAL A CA 1
ATOM 803 C C . VAL A 1 99 ? 2.467 -4.109 14.219 1.00 97.56 99 VAL A C 1
ATOM 805 O O . VAL A 1 99 ? 1.714 -4.073 15.185 1.00 97.56 99 VAL A O 1
ATOM 808 N N . ALA A 1 100 ? 2.354 -5.036 13.265 1.00 96.50 100 ALA A N 1
ATOM 809 C CA . ALA A 1 100 ? 1.310 -6.061 13.273 1.00 96.50 100 ALA A CA 1
ATOM 810 C C . ALA A 1 100 ? 1.364 -6.932 14.541 1.00 96.50 100 ALA A C 1
ATOM 812 O O . ALA A 1 100 ? 0.343 -7.122 15.198 1.00 96.50 100 ALA A O 1
ATOM 813 N N . THR A 1 101 ? 2.555 -7.390 14.943 1.00 97.69 101 THR A N 1
ATOM 814 C CA . THR A 1 101 ? 2.741 -8.129 16.203 1.00 97.69 101 THR A CA 1
ATOM 815 C C . THR A 1 101 ? 2.327 -7.299 17.419 1.00 97.69 101 THR A C 1
ATOM 817 O O . THR A 1 101 ? 1.632 -7.802 18.300 1.00 97.69 101 THR A O 1
ATOM 820 N N . ALA A 1 102 ? 2.728 -6.027 17.477 1.00 97.81 102 ALA A N 1
ATOM 821 C CA . ALA A 1 102 ? 2.386 -5.148 18.590 1.00 97.81 102 ALA A CA 1
ATOM 822 C C . ALA A 1 102 ? 0.878 -4.854 18.668 1.00 97.81 102 ALA A C 1
ATOM 824 O O . ALA A 1 102 ? 0.337 -4.795 19.770 1.00 97.81 102 ALA A O 1
ATOM 825 N N . LEU A 1 103 ? 0.205 -4.700 17.520 1.00 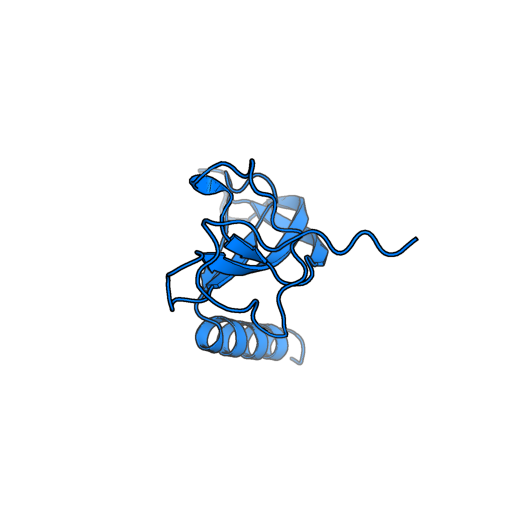95.75 103 LEU A N 1
ATOM 826 C CA . LEU A 1 103 ? -1.247 -4.530 17.435 1.00 95.75 103 LEU A CA 1
ATOM 827 C C . LEU A 1 103 ? -1.976 -5.770 17.953 1.00 95.75 103 LEU A C 1
ATOM 829 O O . LEU A 1 103 ? -2.841 -5.641 18.815 1.00 95.75 103 LEU A O 1
ATOM 833 N N . GLN A 1 104 ? -1.584 -6.959 17.491 1.00 96.62 104 GLN A N 1
ATOM 834 C CA . GLN A 1 104 ? -2.172 -8.223 17.939 1.00 96.62 104 GLN A CA 1
ATOM 835 C C . GLN A 1 104 ? -2.052 -8.389 19.462 1.00 96.62 104 GLN A C 1
ATOM 837 O O . GLN A 1 104 ? -3.029 -8.695 20.139 1.00 96.62 104 GLN A O 1
ATOM 842 N N . ALA A 1 105 ? -0.888 -8.058 20.025 1.00 96.88 105 ALA A N 1
ATOM 843 C CA . ALA A 1 105 ? -0.656 -8.110 21.466 1.00 96.88 105 ALA A CA 1
ATOM 844 C C . ALA A 1 105 ? -1.539 -7.151 22.295 1.00 96.88 105 ALA A C 1
ATOM 846 O O . ALA A 1 105 ? -1.618 -7.320 23.509 1.00 96.88 105 ALA A O 1
ATOM 847 N N . GLN A 1 106 ? -2.186 -6.142 21.694 1.00 95.75 106 GLN A N 1
ATOM 848 C CA . GLN A 1 106 ? -3.189 -5.320 22.390 1.00 95.75 106 GLN A CA 1
ATOM 849 C C . GLN A 1 106 ? -4.577 -5.971 22.420 1.00 95.75 106 GLN A C 1
ATOM 851 O O . GLN A 1 106 ? -5.374 -5.620 23.286 1.00 95.75 106 GLN A O 1
ATOM 856 N N . LEU A 1 107 ? -4.866 -6.873 21.477 1.00 94.75 107 LEU A N 1
ATOM 857 C CA . LEU A 1 107 ? -6.165 -7.535 21.327 1.00 94.75 107 LEU A CA 1
ATOM 858 C C . LEU A 1 107 ? -6.269 -8.804 22.176 1.00 94.75 107 LEU A C 1
ATOM 860 O O . LEU A 1 107 ? -7.341 -9.100 22.690 1.00 94.75 107 LEU A O 1
ATOM 864 N N . ASP A 1 108 ? -5.158 -9.517 22.358 1.00 88.12 108 ASP A N 1
ATOM 865 C CA . ASP A 1 108 ? -5.105 -10.776 23.115 1.00 88.12 108 ASP A CA 1
ATOM 866 C C . ASP A 1 108 ? -4.994 -10.568 24.645 1.00 88.12 108 ASP A C 1
ATOM 868 O O . ASP A 1 108 ? -4.505 -11.448 25.357 1.00 88.12 108 ASP A O 1
ATOM 872 N N . ARG A 1 109 ? -5.392 -9.394 25.158 1.00 57.38 109 ARG A N 1
ATOM 873 C CA . ARG A 1 109 ? -5.308 -9.030 26.586 1.00 57.38 109 ARG A CA 1
ATOM 874 C C . ARG A 1 109 ? -6.622 -9.220 27.327 1.00 57.38 109 ARG A C 1
ATOM 876 O O . ARG A 1 109 ? -7.673 -8.819 26.785 1.00 57.38 109 ARG A O 1
#

pLDDT: mean 90.25, std 11.84, range [38.81, 98.31]

Nearest PDB structures (foldseek):
  4geu-assembly2_D-2  TM=4.973E-01  e=3.109E+00  Caenorhabditis elegans
  8p0w-assembly1_B  TM=3.467E-01  e=2.113E+00  Homo sapiens

Mean predicted aligned error: 5.8 Å

Sequence (109 aa):
MDGDHARPRWLHEPCPSWCTSTHREDDAPEDRHHEGTPHYLPVVIGVREQGSARPRPQTTDLLVVRTRRCGEPEEWVFVGEPDQRRQHLVLAPDSARRVATALQAQLDR

Foldseek 3Di:
DDPPQPDAPLQPDDADPQFPDDDHNPDDLVRQKGKGDKDWAWDWDFCDDPPDPGGDTDTAIWIWIKMDHRPGPFIWTKTGGPVPPDDIDTDGPVRVVVVVVVVVVVVVD